Protein AF-A0A6L6GXR8-F1 (afdb_monomer_lite)

Structure (mmCIF, N/CA/C/O backbone):
data_AF-A0A6L6GXR8-F1
#
_entry.id   AF-A0A6L6GXR8-F1
#
loop_
_atom_site.group_PDB
_atom_site.id
_atom_site.type_symbol
_atom_site.label_atom_id
_atom_site.label_alt_id
_atom_site.label_comp_id
_atom_site.label_asym_id
_atom_site.label_entity_id
_atom_site.label_seq_id
_atom_site.pdbx_PDB_ins_code
_atom_site.Cartn_x
_atom_site.Cartn_y
_atom_site.Cartn_z
_atom_site.occupancy
_atom_site.B_iso_or_equiv
_atom_site.auth_seq_id
_atom_site.auth_comp_id
_atom_site.auth_asym_id
_atom_site.auth_atom_id
_atom_site.pdbx_PDB_model_num
ATOM 1 N N . MET A 1 1 ? -1.774 14.666 -4.410 1.00 91.25 1 MET A N 1
ATOM 2 C CA . MET A 1 1 ? -2.049 13.316 -4.999 1.00 91.25 1 MET A CA 1
ATOM 3 C C . MET A 1 1 ? -1.903 12.313 -3.873 1.00 91.25 1 MET A C 1
ATOM 5 O O . MET A 1 1 ? -1.073 12.576 -3.019 1.00 91.25 1 MET A O 1
ATOM 9 N N . LYS A 1 2 ? -2.662 11.208 -3.825 1.00 96.56 2 LYS A N 1
ATOM 10 C CA . LYS A 1 2 ? -2.568 10.269 -2.697 1.00 96.56 2 LYS A CA 1
ATOM 11 C C . LYS A 1 2 ? -2.047 8.894 -3.096 1.00 96.56 2 LYS A C 1
ATOM 13 O O . LYS A 1 2 ? -2.445 8.348 -4.127 1.00 96.56 2 LYS A O 1
ATOM 18 N N . PHE A 1 3 ? -1.194 8.344 -2.241 1.00 97.12 3 PHE A N 1
ATOM 19 C CA . PHE A 1 3 ? -0.683 6.984 -2.337 1.00 97.12 3 PHE A CA 1
ATOM 20 C C . PHE A 1 3 ? -1.195 6.141 -1.177 1.00 97.12 3 PHE A C 1
ATOM 22 O O . PHE A 1 3 ? -1.306 6.618 -0.049 1.00 97.12 3 PHE A O 1
ATOM 29 N N . CYS A 1 4 ? -1.496 4.888 -1.485 1.00 97.88 4 CYS A N 1
ATOM 30 C CA . CYS A 1 4 ? -1.949 3.871 -0.558 1.00 97.88 4 CYS A CA 1
ATOM 31 C C . CYS A 1 4 ? -0.850 2.830 -0.395 1.00 97.88 4 CYS A C 1
ATOM 33 O O . CYS A 1 4 ? -0.330 2.312 -1.387 1.00 97.88 4 CYS A O 1
ATOM 35 N N . ILE A 1 5 ? -0.514 2.526 0.851 1.00 97.75 5 ILE A N 1
ATOM 36 C CA . ILE A 1 5 ? 0.507 1.560 1.235 1.00 97.75 5 ILE A CA 1
ATOM 37 C C . ILE A 1 5 ? -0.165 0.507 2.110 1.00 97.75 5 ILE A C 1
ATOM 39 O O . ILE A 1 5 ? -0.869 0.836 3.059 1.00 97.75 5 ILE A O 1
ATOM 43 N N . ALA A 1 6 ? 0.049 -0.758 1.773 1.00 98.31 6 ALA A N 1
ATOM 44 C CA . ALA A 1 6 ? -0.388 -1.902 2.565 1.00 98.31 6 ALA A CA 1
ATOM 45 C C . ALA A 1 6 ? 0.576 -3.068 2.340 1.00 98.31 6 ALA A C 1
ATOM 47 O O . ALA A 1 6 ? 1.490 -2.991 1.507 1.00 98.31 6 ALA A O 1
ATOM 48 N N . THR A 1 7 ? 0.368 -4.165 3.065 1.00 98.31 7 THR A N 1
ATOM 49 C CA . THR A 1 7 ? 1.131 -5.391 2.824 1.00 98.31 7 THR A CA 1
ATOM 50 C C . THR A 1 7 ? 0.816 -5.966 1.442 1.00 98.31 7 THR A C 1
ATOM 52 O O . THR A 1 7 ? -0.304 -5.861 0.939 1.00 98.31 7 THR A O 1
ATOM 55 N N . ILE A 1 8 ? 1.803 -6.619 0.826 1.00 98.19 8 ILE A N 1
ATOM 56 C CA . ILE A 1 8 ? 1.603 -7.335 -0.443 1.00 98.19 8 ILE A CA 1
ATOM 57 C C . ILE A 1 8 ? 0.515 -8.404 -0.293 1.00 98.19 8 ILE A C 1
ATOM 59 O O . ILE A 1 8 ? -0.359 -8.519 -1.150 1.00 98.19 8 ILE A O 1
ATOM 63 N N . ALA A 1 9 ? 0.532 -9.137 0.824 1.00 98.19 9 ALA A N 1
ATOM 64 C CA . ALA A 1 9 ? -0.461 -10.165 1.122 1.00 98.19 9 ALA A CA 1
ATOM 65 C C . ALA A 1 9 ? -1.887 -9.595 1.154 1.00 98.19 9 ALA A C 1
ATOM 67 O O . ALA A 1 9 ? -2.797 -10.193 0.581 1.00 98.19 9 ALA A O 1
ATOM 68 N N . TYR A 1 10 ? -2.078 -8.419 1.762 1.00 98.25 10 TYR A N 1
ATOM 69 C CA . TYR A 1 10 ? -3.371 -7.745 1.757 1.00 98.25 10 TYR A CA 1
ATOM 70 C C . TYR A 1 10 ? -3.811 -7.386 0.334 1.00 98.25 10 TYR A C 1
ATOM 72 O O . TYR A 1 10 ? -4.904 -7.778 -0.077 1.00 98.25 10 TYR A O 1
ATOM 80 N N . TRP A 1 11 ? -2.954 -6.718 -0.447 1.00 98.06 11 TRP A N 1
ATOM 81 C CA . TRP A 1 11 ? -3.284 -6.331 -1.824 1.00 98.06 11 TRP A CA 1
ATOM 82 C C . TRP A 1 11 ? -3.679 -7.523 -2.698 1.00 98.06 11 TRP A C 1
ATOM 84 O O . TRP A 1 11 ? -4.658 -7.456 -3.442 1.00 98.06 11 TRP A O 1
ATOM 94 N N . GLN A 1 12 ? -2.961 -8.635 -2.566 1.00 97.69 12 GLN A N 1
ATOM 95 C CA . GLN A 1 12 ? -3.269 -9.866 -3.287 1.00 97.69 12 GLN A CA 1
ATOM 96 C C . GLN A 1 12 ? -4.575 -10.506 -2.801 1.00 97.69 12 GLN A C 1
ATOM 98 O O . GLN A 1 12 ? -5.349 -11.002 -3.617 1.00 97.69 12 GLN A O 1
ATOM 103 N N . SER A 1 13 ? -4.873 -10.445 -1.497 1.00 97.81 13 SER A N 1
ATOM 104 C CA . SER A 1 13 ? -6.119 -10.989 -0.936 1.00 97.81 13 SER A CA 1
ATOM 105 C C . SER A 1 13 ? -7.380 -10.291 -1.458 1.00 97.81 13 SER A C 1
ATOM 107 O O . SER A 1 13 ? -8.422 -10.931 -1.585 1.00 97.81 13 SER A O 1
ATOM 109 N N . VAL A 1 14 ? -7.278 -9.004 -1.811 1.00 96.94 14 VAL A N 1
ATOM 110 C CA . VAL A 1 14 ? -8.379 -8.212 -2.391 1.00 96.94 14 VAL A CA 1
ATOM 111 C C . VAL A 1 14 ? -8.393 -8.227 -3.925 1.00 96.94 14 VAL A C 1
ATOM 113 O O . VAL A 1 14 ? -9.272 -7.621 -4.533 1.00 96.94 14 VAL A O 1
ATOM 116 N N . GLY A 1 15 ? -7.455 -8.940 -4.562 1.00 96.88 15 GLY A N 1
ATOM 117 C CA . GLY A 1 15 ? -7.469 -9.221 -6.001 1.00 96.88 15 GLY A CA 1
ATOM 118 C C . GLY A 1 15 ? -6.506 -8.403 -6.866 1.00 96.88 15 GLY A C 1
ATOM 119 O O . GLY A 1 15 ? -6.592 -8.493 -8.090 1.00 96.88 15 GLY A O 1
ATOM 120 N N . PHE A 1 16 ? -5.586 -7.627 -6.283 1.00 97.75 16 PHE A N 1
ATOM 121 C CA . PHE A 1 16 ? -4.533 -6.965 -7.061 1.00 97.75 16 PHE A CA 1
ATOM 122 C C . PHE A 1 16 ? -3.360 -7.905 -7.369 1.00 97.75 16 PHE A C 1
ATOM 124 O O . PHE A 1 16 ? -2.920 -8.677 -6.521 1.00 97.75 16 PHE A O 1
ATOM 131 N N . ASP A 1 17 ? -2.786 -7.759 -8.565 1.00 96.44 17 ASP A N 1
ATOM 132 C CA . ASP A 1 17 ? -1.456 -8.277 -8.891 1.00 96.44 17 ASP A CA 1
ATOM 133 C C . ASP A 1 17 ? -0.401 -7.190 -8.634 1.00 96.44 17 ASP A C 1
ATOM 135 O O . ASP A 1 17 ? -0.362 -6.157 -9.308 1.00 96.44 17 ASP A O 1
ATOM 139 N N . THR A 1 18 ? 0.459 -7.428 -7.644 1.00 96.44 18 THR A N 1
ATOM 140 C CA . THR A 1 18 ? 1.505 -6.496 -7.205 1.00 96.44 18 THR A CA 1
ATOM 141 C C . THR A 1 18 ? 2.867 -6.761 -7.847 1.00 96.44 18 THR A C 1
ATOM 143 O O . THR A 1 18 ? 3.837 -6.103 -7.477 1.00 96.44 18 THR A O 1
ATOM 146 N N . SER A 1 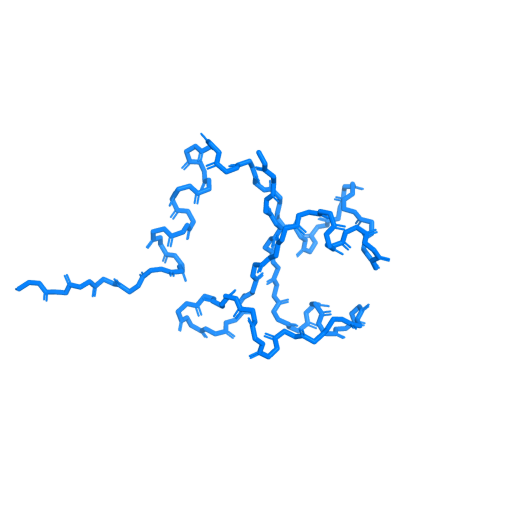19 ? 2.979 -7.703 -8.791 1.00 94.25 19 SER A N 1
ATOM 147 C CA . SER A 1 19 ? 4.272 -8.172 -9.329 1.00 94.25 19 SER A CA 1
ATOM 148 C C . SER A 1 19 ? 5.128 -7.068 -9.964 1.00 94.25 19 SER A C 1
ATOM 150 O O . SER A 1 19 ? 6.342 -7.204 -10.049 1.00 94.25 19 SER A O 1
ATOM 152 N N . ASN A 1 20 ? 4.500 -5.971 -10.401 1.00 92.88 20 ASN A N 1
ATOM 153 C CA . ASN A 1 20 ? 5.165 -4.821 -11.025 1.00 92.88 20 ASN A CA 1
ATOM 154 C C . ASN A 1 20 ? 5.014 -3.524 -10.213 1.00 92.88 20 ASN A C 1
ATOM 156 O O . ASN A 1 20 ? 5.212 -2.430 -10.741 1.00 92.88 20 ASN A O 1
ATOM 160 N N . TRP A 1 21 ? 4.581 -3.616 -8.955 1.00 95.75 21 TRP A N 1
ATOM 161 C CA . TRP A 1 21 ? 4.417 -2.441 -8.105 1.00 95.75 21 TRP A CA 1
ATOM 162 C C . TRP A 1 21 ? 5.740 -2.073 -7.451 1.00 95.75 21 TRP A C 1
ATOM 164 O O . TRP A 1 21 ? 6.624 -2.907 -7.272 1.00 95.75 21 TRP A O 1
ATOM 174 N N . ARG A 1 22 ? 5.858 -0.811 -7.037 1.00 94.69 22 ARG A N 1
ATOM 175 C CA . ARG A 1 22 ? 6.951 -0.421 -6.153 1.00 94.69 22 ARG A CA 1
ATOM 176 C C . ARG A 1 22 ? 6.723 -1.066 -4.786 1.00 94.69 22 ARG A C 1
ATOM 178 O O . ARG A 1 22 ? 5.700 -0.810 -4.145 1.00 94.69 22 ARG A O 1
ATOM 185 N N . THR A 1 23 ? 7.675 -1.881 -4.355 1.00 96.50 23 THR A N 1
ATOM 186 C CA . THR A 1 23 ? 7.664 -2.562 -3.058 1.00 96.50 23 THR A CA 1
ATOM 187 C C . THR A 1 23 ? 8.629 -1.904 -2.085 1.00 96.50 23 THR A C 1
ATOM 189 O O . THR A 1 23 ? 9.557 -1.206 -2.497 1.00 96.50 23 THR A O 1
ATOM 192 N N . SER A 1 24 ? 8.410 -2.124 -0.792 1.00 96.56 24 SER A N 1
ATOM 193 C CA . SER A 1 24 ? 9.389 -1.768 0.231 1.00 96.56 24 SER A CA 1
ATOM 194 C C . SER A 1 24 ? 10.668 -2.591 0.053 1.00 96.56 24 SER A C 1
ATOM 196 O O . SER A 1 24 ? 10.643 -3.666 -0.553 1.00 96.56 24 SER A O 1
ATOM 198 N N . ILE A 1 25 ? 11.778 -2.117 0.617 1.00 95.25 25 ILE A N 1
ATOM 199 C CA . ILE A 1 25 ? 13.106 -2.755 0.521 1.00 95.25 25 ILE A CA 1
ATOM 200 C C . ILE A 1 25 ? 13.065 -4.192 1.055 1.00 95.25 25 ILE A C 1
ATOM 202 O O . ILE A 1 25 ? 13.617 -5.113 0.464 1.00 95.25 25 ILE A O 1
ATOM 206 N N . ASN A 1 26 ? 12.341 -4.409 2.155 1.00 94.06 26 ASN A N 1
ATOM 207 C CA . ASN A 1 26 ? 12.161 -5.738 2.744 1.00 94.06 26 ASN A CA 1
ATOM 208 C C . ASN A 1 26 ? 11.125 -6.616 2.008 1.00 94.06 26 ASN A C 1
ATOM 210 O O . ASN A 1 26 ? 10.839 -7.722 2.463 1.00 94.06 26 ASN A O 1
ATOM 214 N N . GLY A 1 27 ? 10.516 -6.121 0.926 1.00 94.69 27 GLY A N 1
ATOM 215 C CA . GLY A 1 27 ? 9.552 -6.857 0.107 1.00 94.69 27 GLY A CA 1
ATOM 216 C C . GLY A 1 27 ? 8.220 -7.177 0.791 1.00 94.69 27 GLY A C 1
ATOM 217 O O . GLY A 1 27 ? 7.507 -8.061 0.330 1.00 94.69 27 GLY A O 1
ATOM 218 N N . THR A 1 28 ? 7.870 -6.511 1.896 1.00 96.81 28 THR A N 1
ATOM 219 C CA . THR A 1 28 ? 6.639 -6.822 2.655 1.00 96.81 28 THR A CA 1
ATOM 220 C C . THR A 1 28 ? 5.448 -5.946 2.279 1.00 96.81 28 THR A C 1
ATOM 222 O O . THR A 1 28 ? 4.302 -6.406 2.324 1.00 96.81 28 THR A O 1
ATOM 225 N N . LYS A 1 29 ? 5.698 -4.693 1.888 1.00 98.19 29 LYS A N 1
ATOM 226 C CA . LYS A 1 29 ? 4.674 -3.714 1.519 1.00 98.19 29 LYS A CA 1
ATOM 227 C C . LYS A 1 29 ? 4.775 -3.354 0.045 1.00 98.19 29 LYS A C 1
ATOM 229 O O . LYS A 1 29 ? 5.843 -3.427 -0.559 1.00 98.19 29 LYS A O 1
ATOM 234 N N . ALA A 1 30 ? 3.657 -2.920 -0.520 1.00 97.94 30 ALA A N 1
ATOM 235 C CA . ALA A 1 30 ? 3.613 -2.310 -1.840 1.00 97.94 30 ALA A CA 1
ATOM 236 C C . ALA A 1 30 ? 2.758 -1.048 -1.818 1.00 97.94 30 ALA A C 1
ATOM 238 O O . ALA A 1 30 ? 1.835 -0.908 -1.009 1.00 97.94 30 ALA A O 1
ATOM 239 N N . MET A 1 31 ? 3.083 -0.138 -2.730 1.00 96.50 31 MET A N 1
ATOM 240 C CA . MET A 1 31 ? 2.428 1.154 -2.855 1.00 96.50 31 MET A CA 1
ATOM 241 C C . MET A 1 31 ? 1.723 1.285 -4.205 1.00 96.50 31 MET A C 1
ATOM 243 O O . MET A 1 31 ? 2.285 0.940 -5.245 1.00 96.50 31 MET A O 1
ATOM 247 N N . CYS A 1 32 ? 0.524 1.866 -4.200 1.00 95.81 32 CYS A N 1
ATOM 248 C CA . CYS A 1 32 ? -0.183 2.274 -5.414 1.00 95.81 32 CYS A CA 1
ATOM 249 C C . CYS A 1 32 ? -0.896 3.619 -5.235 1.00 95.81 32 CYS A C 1
ATOM 251 O O . CYS A 1 32 ? -1.022 4.141 -4.131 1.00 95.81 32 CYS A O 1
ATOM 253 N N . HIS A 1 33 ? -1.351 4.212 -6.336 1.00 96.38 33 HIS A N 1
ATOM 254 C CA . HIS A 1 33 ? -2.142 5.443 -6.301 1.00 96.38 33 HIS A CA 1
ATOM 255 C C . HIS A 1 33 ? -3.569 5.153 -5.799 1.00 96.38 33 HIS A C 1
ATOM 257 O O . HIS A 1 33 ? -4.177 4.157 -6.197 1.00 96.38 33 HIS A O 1
ATOM 263 N N . ASP A 1 34 ? -4.143 6.059 -5.000 1.00 96.44 34 ASP A N 1
ATOM 264 C CA . ASP A 1 34 ? -5.471 5.887 -4.381 1.00 96.44 34 ASP A CA 1
ATOM 265 C C . ASP A 1 34 ? -6.601 5.562 -5.378 1.00 96.44 34 ASP A C 1
ATOM 267 O O . ASP A 1 34 ? -7.429 4.694 -5.118 1.00 96.44 34 ASP A O 1
ATOM 271 N N . LYS A 1 35 ? -6.611 6.195 -6.556 1.00 95.75 35 LYS A N 1
ATOM 272 C CA . LYS A 1 35 ? -7.560 5.921 -7.642 1.00 95.75 35 LYS A CA 1
ATOM 273 C C . LYS A 1 35 ? -7.575 4.458 -8.081 1.00 95.75 35 LYS A C 1
ATOM 275 O O . LYS A 1 35 ? -8.644 3.963 -8.419 1.00 95.75 35 LYS A O 1
ATOM 280 N N . PHE A 1 36 ? -6.425 3.782 -8.091 1.00 94.94 36 PHE A N 1
ATOM 281 C CA . PHE A 1 36 ? -6.369 2.357 -8.417 1.00 94.94 36 PHE A CA 1
ATOM 282 C C . PHE A 1 36 ? -6.826 1.517 -7.231 1.00 94.94 36 PHE A C 1
ATOM 284 O O . PHE A 1 36 ? -7.670 0.648 -7.417 1.00 94.94 36 PHE A O 1
ATOM 291 N N . ALA A 1 37 ? -6.362 1.821 -6.016 1.00 96.31 37 ALA A N 1
ATOM 292 C CA . ALA A 1 37 ? -6.779 1.099 -4.814 1.00 96.31 37 ALA A CA 1
ATOM 293 C C . ALA A 1 37 ? -8.311 1.109 -4.632 1.00 96.31 37 ALA A C 1
ATOM 295 O O . ALA A 1 37 ? -8.909 0.059 -4.397 1.00 96.31 37 ALA A O 1
ATOM 296 N N . ARG A 1 38 ? -8.960 2.261 -4.866 1.00 96.38 38 ARG A N 1
ATOM 297 C CA . ARG A 1 38 ? -10.424 2.439 -4.768 1.00 96.38 38 ARG A CA 1
ATOM 298 C C . ARG A 1 38 ? -11.247 1.580 -5.733 1.00 96.38 38 ARG A C 1
ATOM 300 O O . ARG A 1 38 ? -12.462 1.520 -5.586 1.00 96.38 38 ARG A O 1
ATOM 307 N N . THR A 1 39 ? -10.625 0.926 -6.716 1.00 96.25 39 THR A N 1
ATOM 308 C CA . THR A 1 39 ? -11.346 0.017 -7.626 1.00 96.25 39 THR A CA 1
ATOM 309 C C . THR A 1 39 ? -11.779 -1.281 -6.950 1.00 96.25 39 THR A C 1
ATOM 311 O O . THR A 1 39 ? -12.815 -1.825 -7.320 1.00 96.25 39 THR A O 1
ATOM 314 N N . LEU A 1 40 ? -11.015 -1.758 -5.962 1.00 96.12 40 LEU A N 1
ATOM 315 C CA . LEU A 1 40 ? -11.273 -3.020 -5.258 1.00 96.12 40 LEU A CA 1
ATOM 316 C C . LEU A 1 40 ? -11.380 -2.851 -3.738 1.00 96.12 40 LEU A C 1
ATOM 318 O O . LEU A 1 40 ? -11.862 -3.752 -3.058 1.00 96.12 40 LEU A O 1
ATOM 322 N N . VA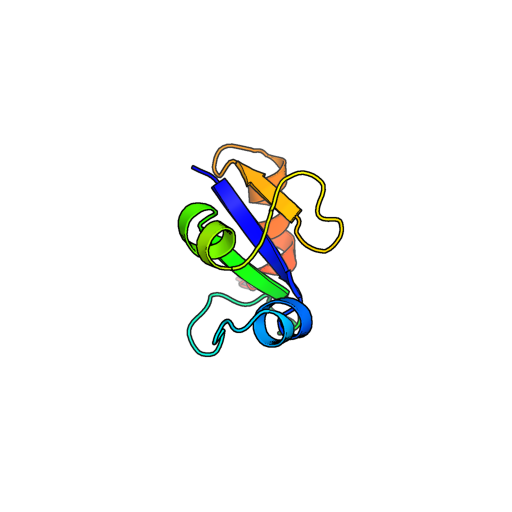L A 1 41 ? -10.936 -1.715 -3.197 1.00 96.12 41 VAL A N 1
ATOM 323 C CA . VAL A 1 41 ? -10.840 -1.487 -1.755 1.00 96.12 41 VAL A CA 1
ATOM 324 C C . VAL A 1 41 ? -11.576 -0.213 -1.369 1.00 96.12 41 VAL A C 1
ATOM 326 O O . VAL A 1 41 ? -11.295 0.861 -1.900 1.00 96.12 41 VAL A O 1
ATOM 329 N N . ASP A 1 42 ? -12.471 -0.317 -0.389 1.00 95.12 42 ASP A N 1
ATOM 330 C CA . ASP A 1 42 ? -12.938 0.859 0.337 1.00 95.12 42 ASP A CA 1
ATOM 331 C C . ASP A 1 42 ? -11.804 1.351 1.242 1.00 95.12 42 ASP A C 1
ATOM 333 O O . ASP A 1 42 ? -11.329 0.617 2.111 1.00 95.12 42 ASP A O 1
ATOM 337 N N . LEU A 1 43 ? -11.311 2.559 0.975 1.00 94.62 43 LEU A N 1
ATOM 338 C CA . LEU A 1 43 ? -10.185 3.147 1.699 1.00 94.62 43 LEU A CA 1
ATOM 339 C C . LEU A 1 43 ? -10.625 3.873 2.969 1.00 94.62 43 LEU A C 1
ATOM 341 O O . LEU A 1 43 ? -9.798 4.138 3.844 1.00 94.62 43 LEU A O 1
ATOM 345 N N . ASP A 1 44 ? -11.897 4.250 3.066 1.00 93.00 44 ASP A N 1
ATOM 346 C CA . ASP A 1 44 ? -12.346 5.172 4.095 1.00 93.00 44 ASP A CA 1
ATOM 347 C C . ASP A 1 44 ? -12.547 4.407 5.416 1.00 93.00 44 ASP A C 1
ATOM 349 O O . ASP A 1 44 ? -13.535 3.712 5.632 1.00 93.00 44 ASP A O 1
ATOM 353 N N . GLY A 1 45 ? -11.558 4.517 6.310 1.00 86.69 45 GLY A N 1
ATOM 354 C CA . GLY A 1 45 ? -11.540 3.809 7.596 1.00 86.69 45 GLY A CA 1
ATOM 355 C C . GLY A 1 45 ? -10.958 2.395 7.538 1.00 86.69 45 GLY A C 1
ATOM 356 O O . GLY A 1 45 ? -11.120 1.638 8.494 1.00 86.69 45 GLY A O 1
ATOM 357 N N . ASN A 1 46 ? -10.275 2.036 6.449 1.00 94.69 46 ASN A N 1
ATOM 358 C CA . ASN A 1 46 ? -9.657 0.724 6.309 1.00 94.69 46 ASN A CA 1
ATOM 359 C C . ASN A 1 46 ? -8.343 0.633 7.108 1.00 94.69 46 ASN A C 1
ATOM 361 O O . ASN A 1 46 ? -7.392 1.343 6.777 1.00 94.69 46 ASN A O 1
ATOM 365 N N . PRO A 1 47 ? -8.256 -0.231 8.138 1.00 96.25 47 PRO A N 1
ATOM 366 C CA . PRO A 1 47 ? -7.070 -0.318 8.987 1.00 96.25 47 PRO A CA 1
ATOM 367 C C . PRO A 1 47 ? -5.870 -0.984 8.300 1.00 96.25 47 PRO A C 1
ATOM 369 O O . PRO 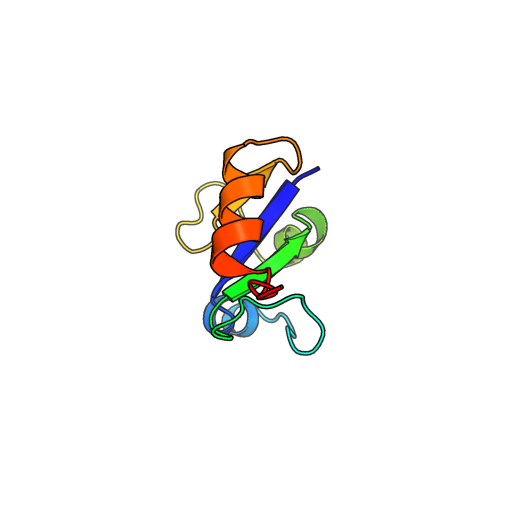A 1 47 ? -4.749 -0.827 8.773 1.00 96.25 47 PRO A O 1
ATOM 372 N N . GLU A 1 48 ? -6.087 -1.711 7.200 1.00 97.25 48 GLU A N 1
ATOM 373 C CA . GLU A 1 48 ? -5.029 -2.417 6.466 1.00 97.25 48 GLU A CA 1
ATOM 374 C C . GLU A 1 48 ? -4.288 -1.505 5.478 1.00 97.25 48 GLU A C 1
ATOM 376 O O . GLU A 1 48 ? -3.245 -1.891 4.948 1.00 97.25 48 GLU A O 1
ATOM 381 N N . VAL A 1 49 ? -4.821 -0.306 5.199 1.00 97.69 49 VAL A N 1
ATOM 382 C CA . VAL A 1 49 ? -4.292 0.597 4.171 1.00 97.69 49 VAL A CA 1
ATOM 383 C C . VAL A 1 49 ? -3.952 1.962 4.749 1.00 97.69 49 VAL A C 1
ATOM 385 O O . VAL A 1 49 ? -4.815 2.751 5.132 1.00 97.69 49 VAL A O 1
ATOM 388 N N . GLU A 1 50 ? -2.672 2.300 4.699 1.00 97.19 50 GLU A N 1
ATOM 389 C CA . GLU A 1 50 ? -2.171 3.622 5.037 1.00 97.19 50 GLU A CA 1
ATOM 390 C C . GLU A 1 50 ? -2.285 4.533 3.807 1.00 97.19 50 GLU A C 1
ATOM 392 O O . GLU A 1 50 ? -1.780 4.205 2.733 1.00 97.19 50 GLU A O 1
ATOM 397 N N . THR A 1 51 ? -2.950 5.684 3.934 1.00 97.19 51 THR A N 1
ATOM 398 C CA . THR A 1 51 ? -3.105 6.640 2.826 1.00 97.19 51 THR A CA 1
ATOM 399 C C . THR A 1 51 ? -2.388 7.942 3.133 1.00 97.19 51 THR A C 1
ATOM 401 O O . THR A 1 51 ? -2.702 8.622 4.110 1.00 97.19 51 THR A O 1
ATOM 404 N N . TYR A 1 52 ? -1.480 8.332 2.247 1.00 97.00 52 TYR A N 1
ATOM 405 C CA . TYR A 1 52 ? -0.660 9.526 2.392 1.00 97.00 52 TYR A CA 1
ATOM 406 C C . TYR A 1 52 ? -0.877 10.494 1.236 1.00 97.00 52 TYR A C 1
ATOM 408 O O . TYR A 1 52 ? -1.043 10.074 0.091 1.00 97.00 52 TYR A O 1
ATOM 416 N N . ASP A 1 53 ? -0.839 11.797 1.522 1.00 97.12 53 ASP A N 1
ATOM 417 C CA . ASP A 1 53 ? -0.660 12.795 0.467 1.00 97.12 53 ASP A CA 1
ATOM 418 C C . ASP A 1 53 ? 0.819 12.853 0.063 1.00 97.12 53 ASP A C 1
ATOM 420 O O . ASP A 1 53 ? 1.691 12.859 0.935 1.00 97.12 53 ASP A O 1
ATOM 424 N N . ILE A 1 54 ? 1.089 12.899 -1.241 1.00 95.69 54 ILE A N 1
ATOM 425 C CA . ILE A 1 54 ? 2.434 12.961 -1.822 1.00 95.69 54 ILE A CA 1
ATOM 426 C C . ILE A 1 54 ? 3.241 14.143 -1.273 1.00 95.69 54 ILE A C 1
ATOM 428 O O . ILE A 1 54 ? 4.443 14.016 -1.067 1.00 95.69 54 ILE A O 1
ATOM 432 N N . ASP A 1 55 ? 2.573 15.262 -0.983 1.00 96.50 55 ASP A N 1
ATOM 433 C CA . ASP A 1 55 ? 3.217 16.488 -0.505 1.00 96.50 55 ASP A CA 1
ATOM 434 C C . ASP A 1 55 ? 3.390 16.491 1.026 1.00 96.50 55 ASP A C 1
ATOM 436 O O . ASP A 1 55 ? 3.868 17.463 1.616 1.00 96.50 55 ASP A O 1
ATOM 440 N N . SER A 1 56 ? 2.978 15.417 1.710 1.00 97.31 56 SER A N 1
ATOM 441 C CA . SER A 1 56 ? 3.052 15.344 3.167 1.00 97.31 56 SER A CA 1
ATOM 442 C C . SER A 1 56 ? 4.454 14.946 3.655 1.00 97.31 56 SER A C 1
ATOM 444 O O . SER A 1 56 ? 5.055 14.003 3.136 1.00 97.31 56 SER A O 1
ATOM 446 N N . PRO A 1 57 ? 4.954 15.556 4.749 1.00 97.31 57 PRO A N 1
ATOM 447 C CA . PRO A 1 57 ? 6.204 15.122 5.379 1.00 97.31 57 PRO A CA 1
ATOM 448 C C . PRO A 1 57 ? 6.169 13.668 5.871 1.00 97.31 57 PRO A C 1
ATOM 450 O O . PRO A 1 57 ? 7.207 13.032 6.014 1.00 97.31 57 PRO A O 1
ATOM 453 N N . ALA A 1 58 ? 4.978 13.139 6.170 1.00 96.12 58 ALA A N 1
ATOM 454 C CA . ALA A 1 58 ? 4.810 11.742 6.556 1.00 96.12 58 ALA A CA 1
ATOM 455 C C . ALA A 1 58 ? 5.120 10.799 5.388 1.00 96.12 58 ALA A C 1
ATOM 457 O O . ALA A 1 58 ? 5.859 9.839 5.578 1.00 96.12 58 ALA A O 1
ATOM 458 N N . PHE A 1 59 ? 4.627 11.117 4.187 1.00 96.38 59 PHE A N 1
ATOM 459 C CA . PHE A 1 59 ? 4.931 10.348 2.986 1.00 96.38 59 PHE A CA 1
ATOM 460 C C . PHE A 1 59 ? 6.428 10.322 2.690 1.00 96.38 59 PHE A C 1
ATOM 462 O O . PHE A 1 59 ? 6.986 9.246 2.499 1.00 96.38 59 PHE A O 1
ATOM 469 N N . ALA A 1 60 ? 7.083 11.489 2.717 1.00 95.81 60 ALA A N 1
ATOM 470 C CA . ALA A 1 60 ? 8.522 11.596 2.475 1.00 95.81 60 ALA A CA 1
ATOM 471 C C . ALA A 1 60 ? 9.323 10.664 3.399 1.00 95.81 60 ALA A C 1
ATOM 473 O O . ALA A 1 60 ? 10.111 9.852 2.922 1.00 95.81 60 ALA A O 1
ATOM 474 N N . ARG A 1 61 ? 9.017 10.683 4.704 1.00 95.94 61 ARG A N 1
ATOM 475 C CA . ARG A 1 61 ? 9.666 9.808 5.693 1.00 95.94 61 ARG A CA 1
ATOM 476 C C . ARG A 1 61 ? 9.451 8.318 5.426 1.00 95.94 61 ARG A C 1
ATOM 478 O O . ARG A 1 61 ? 10.379 7.541 5.608 1.00 95.94 61 ARG A O 1
ATOM 485 N N . VAL A 1 62 ? 8.249 7.912 5.011 1.00 95.38 62 VAL A N 1
ATOM 486 C CA . VAL A 1 62 ? 7.968 6.502 4.681 1.00 95.38 62 VAL A CA 1
ATOM 487 C C . VAL A 1 62 ? 8.744 6.076 3.439 1.00 95.38 62 VAL A C 1
ATOM 489 O O . VAL A 1 62 ? 9.295 4.981 3.400 1.00 95.38 62 VAL A O 1
ATOM 492 N N . ILE A 1 63 ? 8.821 6.934 2.423 1.00 94.94 63 ILE A N 1
ATOM 493 C CA . ILE A 1 63 ? 9.555 6.613 1.200 1.00 94.94 63 ILE A CA 1
ATOM 494 C C . ILE A 1 63 ? 11.054 6.484 1.466 1.00 94.94 63 ILE A C 1
ATOM 496 O O . ILE A 1 63 ? 11.650 5.505 1.022 1.00 94.94 63 ILE A O 1
ATOM 500 N N . GLU A 1 64 ? 11.634 7.430 2.201 1.00 93.81 64 GLU A N 1
ATOM 501 C CA . GLU A 1 64 ? 13.045 7.402 2.596 1.00 93.81 64 GLU A CA 1
ATOM 502 C C . GLU A 1 64 ? 13.355 6.189 3.482 1.00 93.81 64 GLU A C 1
ATOM 504 O O . GLU A 1 64 ? 14.345 5.508 3.253 1.00 93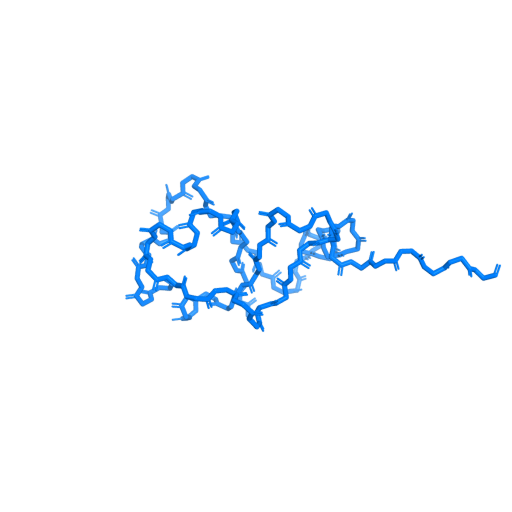.81 64 GLU A O 1
ATOM 509 N N . GLY A 1 65 ? 12.492 5.879 4.456 1.00 92.75 65 GLY A N 1
ATOM 510 C CA . GLY A 1 65 ? 12.752 4.818 5.431 1.00 92.75 65 GLY A CA 1
ATOM 511 C C . GLY A 1 65 ? 12.412 3.397 4.974 1.00 92.75 65 GLY A C 1
ATOM 512 O O . GLY A 1 65 ? 13.005 2.445 5.473 1.00 92.75 65 GLY A O 1
ATOM 513 N N . GLU A 1 66 ? 11.446 3.218 4.067 1.00 94.25 66 GLU A N 1
ATOM 514 C CA . GLU A 1 66 ? 10.945 1.882 3.699 1.00 94.25 66 GLU A CA 1
ATOM 515 C C . GLU A 1 66 ? 11.103 1.534 2.210 1.00 94.25 66 GLU A C 1
ATOM 517 O O . GLU A 1 66 ? 11.067 0.350 1.871 1.00 94.25 66 GLU A O 1
ATOM 522 N N . PHE A 1 67 ? 11.257 2.514 1.309 1.00 93.19 67 PHE A N 1
ATOM 523 C CA . PHE A 1 67 ? 11.171 2.307 -0.150 1.00 93.19 67 PHE A CA 1
ATOM 524 C C . PHE A 1 67 ? 12.375 2.831 -0.953 1.00 93.19 67 PHE A C 1
ATOM 526 O O . PHE A 1 67 ? 12.347 2.757 -2.190 1.00 93.19 67 PHE A O 1
ATOM 533 N N 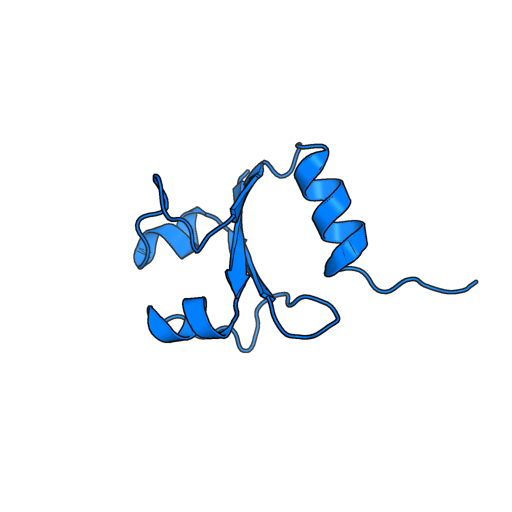. MET A 1 68 ? 13.399 3.389 -0.309 1.00 89.12 68 MET A N 1
ATOM 534 C CA . MET A 1 68 ? 14.645 3.830 -0.942 1.00 89.12 68 MET A CA 1
ATOM 535 C C . MET A 1 68 ? 15.832 3.148 -0.267 1.00 89.12 68 MET A C 1
ATOM 537 O O . MET A 1 68 ? 15.979 3.234 0.944 1.00 89.12 68 MET A O 1
ATOM 541 N N . GLU A 1 69 ? 16.670 2.470 -1.048 1.00 75.31 69 GLU A N 1
ATOM 542 C CA . GLU A 1 69 ? 17.923 1.914 -0.532 1.00 75.31 69 GLU A CA 1
ATOM 543 C C . GLU A 1 69 ? 18.872 3.055 -0.141 1.00 75.31 69 GLU A C 1
ATOM 545 O O . GLU A 1 69 ? 19.039 4.013 -0.902 1.00 75.31 69 GLU A O 1
ATOM 550 N N . GLU A 1 70 ? 19.483 2.960 1.044 1.00 65.94 70 GLU A N 1
ATOM 551 C CA . GLU A 1 70 ? 20.578 3.851 1.424 1.00 65.94 70 GLU A CA 1
ATOM 552 C C . GLU A 1 70 ? 21.754 3.585 0.481 1.00 65.94 70 GLU A C 1
ATOM 554 O O . GLU A 1 70 ? 22.283 2.475 0.412 1.00 65.94 70 GLU A O 1
ATOM 559 N N . VAL A 1 71 ? 22.139 4.601 -0.287 1.00 65.38 71 VAL A N 1
ATOM 560 C CA . VAL A 1 71 ? 23.332 4.536 -1.129 1.00 65.38 71 VAL A CA 1
ATOM 561 C C . VAL A 1 71 ? 24.503 4.952 -0.242 1.00 65.38 71 VAL A C 1
ATOM 563 O O . VAL A 1 71 ? 24.624 6.130 0.089 1.00 65.38 71 VAL A O 1
ATOM 566 N N . GLU A 1 72 ? 25.320 3.997 0.205 1.00 53.97 72 GLU A N 1
ATOM 567 C CA . GLU A 1 72 ? 26.600 4.317 0.849 1.00 53.97 72 GLU A CA 1
ATOM 568 C C . GLU A 1 72 ? 27.530 4.955 -0.205 1.00 53.97 72 GLU A C 1
ATOM 570 O O . GLU A 1 72 ? 27.794 4.345 -1.245 1.00 53.97 72 GLU A O 1
ATOM 575 N N . GLU A 1 73 ? 27.968 6.199 0.039 1.00 48.53 73 GLU A N 1
ATOM 576 C CA . GLU A 1 73 ? 28.986 6.914 -0.762 1.00 48.53 73 GLU A CA 1
ATOM 577 C C . GLU A 1 73 ? 30.415 6.436 -0.467 1.00 48.53 73 GLU A C 1
ATOM 579 O O . GLU A 1 73 ? 30.756 6.239 0.725 1.00 48.53 73 GLU A O 1
#

Sequence (73 aa):
MKFCIATIAYWQSVGFDTSNWRTSINGTKAMCHDKFARTLVDLDGNPEVETYDIDSPAFARVIEGEFMEEVEE

pLDDT: mean 93.59, std 9.18, range [48.53, 98.31]

Secondary structure (DSSP, 8-state):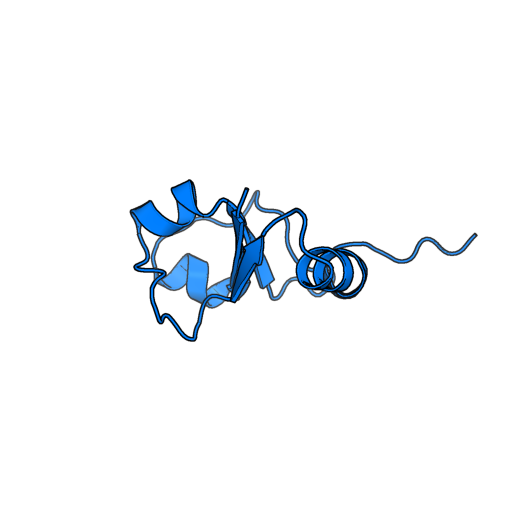
-EEEEEEHHHHHHTT---TTSEE-TTSSEEEEEHHHHTTT---TT-TT-EEEETTSHHHHHHHHHHSS-----

Foldseek 3Di:
DKKKKAFPVVCVVLPDDCVPFQAWPVRGMGMDGPVVCVVRDDPVPDPRIDMDDPPDPVVVCCCVPTRDDDDDD

Radius of gyration: 12.35 Å; chains: 1; bounding box: 42×28×20 Å